Protein AF-A0A7S3NZE1-F1 (afdb_monomer_lite)

Radius of gyration: 18.78 Å; chains: 1; bounding box: 50×38×42 Å

Sequence (128 aa):
MTVLFSNPRLRFLPLIVYPYFGPFVSGLSITFARVLSGFFSTTPAEGHSSNFDTIGPWIYMIYVPLGATFSYYLVNEALKHYDTIYVVPLFKIGDLMHHLLSGAIFLQEFYDYTLKELLLFVLGVLIC

Organism: Euplotes crassus (NCBI:txid5936)

InterPro domains:
  IPR008521 Magnesium transporter NIPA [PTHR12570] (16-127)

Structure (mmCIF, N/CA/C/O backbone):
data_AF-A0A7S3NZE1-F1
#
_entry.id   AF-A0A7S3NZE1-F1
#
loop_
_atom_site.group_PDB
_atom_site.id
_atom_site.type_symbol
_atom_site.label_atom_id
_atom_site.label_alt_id
_atom_site.label_comp_id
_atom_site.label_asym_id
_atom_site.label_entity_id
_atom_site.label_seq_id
_atom_site.pdbx_PDB_ins_code
_atom_site.Cartn_x
_atom_site.Cartn_y
_atom_site.Cartn_z
_atom_site.occupancy
_atom_site.B_iso_or_equiv
_atom_site.auth_seq_id
_atom_site.auth_comp_id
_atom_site.auth_asym_id
_atom_site.auth_atom_id
_atom_site.pdbx_PDB_model_num
ATOM 1 N N . MET A 1 1 ? -13.013 18.080 15.285 1.00 46.31 1 MET A N 1
ATOM 2 C CA . MET A 1 1 ? -13.326 16.691 14.867 1.00 46.31 1 MET A CA 1
ATOM 3 C C . MET A 1 1 ? -14.445 16.040 15.683 1.00 46.31 1 MET A C 1
ATOM 5 O O . MET A 1 1 ? -15.139 15.188 15.152 1.00 46.31 1 MET A O 1
ATOM 9 N N . THR A 1 2 ? -14.713 16.488 16.912 1.00 48.16 2 THR A N 1
ATOM 10 C CA . THR A 1 2 ? -15.782 15.974 17.794 1.00 48.16 2 THR A CA 1
ATOM 11 C C . THR A 1 2 ? -17.211 16.165 17.255 1.00 48.16 2 THR A C 1
ATOM 13 O O . THR A 1 2 ? -18.114 15.426 17.626 1.00 48.16 2 THR A O 1
ATOM 16 N N . VAL A 1 3 ? -17.422 17.121 16.341 1.00 49.44 3 VAL A N 1
ATOM 17 C CA . VAL A 1 3 ? -18.751 17.475 15.801 1.00 49.44 3 VAL A CA 1
ATOM 18 C C . VAL A 1 3 ? -19.262 16.472 14.752 1.00 49.44 3 VAL A C 1
ATOM 20 O O . VAL A 1 3 ? -20.467 16.298 14.614 1.00 49.44 3 VAL A O 1
ATOM 23 N N . LEU A 1 4 ? -18.376 15.751 14.050 1.00 51.69 4 LEU A N 1
ATOM 24 C CA . LEU A 1 4 ? -18.785 14.742 13.054 1.00 51.69 4 LEU A CA 1
ATOM 25 C C . LEU A 1 4 ? -19.397 13.485 13.694 1.00 51.69 4 LEU A C 1
ATOM 27 O O . LEU A 1 4 ? -20.191 12.798 13.057 1.00 51.69 4 LEU A O 1
ATOM 31 N N . PHE A 1 5 ? -19.075 13.211 14.961 1.00 53.28 5 PHE A N 1
ATOM 32 C CA . PHE A 1 5 ? -19.534 12.022 15.681 1.00 53.28 5 PHE A CA 1
ATOM 33 C C . PHE A 1 5 ? -20.881 12.197 16.400 1.00 53.28 5 PHE A C 1
ATOM 35 O O . PHE A 1 5 ? -21.454 11.197 16.830 1.00 53.28 5 PHE A O 1
ATOM 42 N N . SER A 1 6 ? -21.412 13.422 16.528 1.00 56.28 6 SER A N 1
ATOM 43 C CA . SER A 1 6 ? -22.698 13.656 17.209 1.00 56.28 6 SER A CA 1
ATOM 44 C C . SER A 1 6 ? -23.916 13.367 16.328 1.00 56.28 6 SER A C 1
ATOM 46 O O . SER A 1 6 ? -25.023 13.204 16.837 1.00 56.28 6 SER A O 1
ATOM 48 N N . ASN A 1 7 ? -23.728 13.287 15.008 1.00 55.22 7 ASN A N 1
ATOM 49 C CA . ASN A 1 7 ? -24.818 13.160 14.051 1.00 55.22 7 ASN A CA 1
ATOM 50 C C . ASN A 1 7 ? -24.939 11.695 13.572 1.00 55.22 7 ASN A C 1
ATOM 52 O O . ASN A 1 7 ? -24.031 11.198 12.898 1.00 55.22 7 ASN A O 1
ATOM 56 N N . PRO A 1 8 ? -26.038 10.972 13.871 1.00 58.91 8 PRO A N 1
ATOM 57 C CA . PRO A 1 8 ? -26.142 9.525 13.637 1.00 58.91 8 PRO A CA 1
ATOM 58 C C . PRO A 1 8 ? -26.047 9.118 12.156 1.00 58.91 8 PRO A C 1
ATOM 60 O O . PRO A 1 8 ? -25.644 7.998 11.859 1.00 58.91 8 PRO A O 1
ATOM 63 N N . ARG A 1 9 ? -26.341 10.031 11.218 1.00 55.91 9 ARG A N 1
ATOM 64 C CA . ARG A 1 9 ? -26.167 9.811 9.767 1.00 55.91 9 ARG A CA 1
ATOM 65 C C . ARG A 1 9 ? -24.716 9.969 9.288 1.00 55.91 9 ARG A C 1
ATOM 67 O O . ARG A 1 9 ? -24.340 9.353 8.300 1.00 55.91 9 ARG A O 1
ATOM 74 N N . LEU A 1 10 ? -23.894 10.759 9.986 1.00 56.81 10 LEU A N 1
ATOM 75 C CA . LEU A 1 10 ? -22.487 11.013 9.636 1.00 56.81 10 LEU A CA 1
ATOM 76 C C . LEU A 1 10 ? -21.512 10.064 10.342 1.00 56.81 10 LEU A C 1
ATOM 78 O O . LEU A 1 10 ? -20.334 10.066 10.016 1.00 56.81 10 LEU A O 1
ATOM 82 N N . ARG A 1 11 ? -21.989 9.210 11.254 1.00 58.03 11 ARG A N 1
ATOM 83 C CA . ARG A 1 11 ? -21.160 8.241 11.992 1.00 58.03 11 ARG A CA 1
ATOM 84 C C . ARG A 1 11 ? -20.596 7.114 11.111 1.00 58.03 11 ARG A C 1
ATOM 86 O O . ARG A 1 11 ? -19.542 6.563 11.426 1.00 58.03 11 ARG A O 1
ATOM 93 N N . PHE A 1 12 ? -21.277 6.808 10.003 1.00 57.72 12 PHE A N 1
ATOM 94 C CA . PHE A 1 12 ? -20.891 5.770 9.036 1.00 57.72 12 PHE A CA 1
ATOM 95 C C . PHE A 1 12 ? -19.903 6.259 7.969 1.00 57.72 12 PH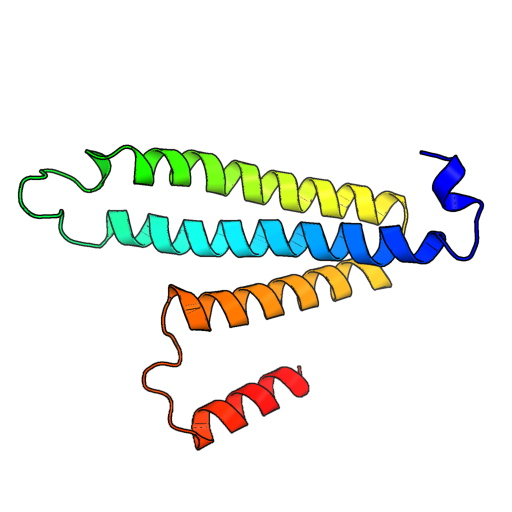E A C 1
ATOM 97 O O . PHE A 1 12 ? -19.145 5.462 7.428 1.00 57.72 12 PHE A O 1
ATOM 104 N N . LEU A 1 13 ? -19.870 7.562 7.676 1.00 56.97 13 LEU A N 1
ATOM 105 C CA . LEU A 1 13 ? -18.971 8.116 6.661 1.00 56.97 13 LEU A CA 1
ATOM 106 C C . LEU A 1 13 ? -17.480 7.933 7.029 1.00 56.97 13 LEU A C 1
ATOM 108 O O . LEU A 1 13 ? -16.735 7.418 6.200 1.00 56.97 13 LEU A O 1
ATOM 112 N N . PRO A 1 14 ? -17.027 8.243 8.263 1.00 59.97 14 PRO A N 1
ATOM 113 C CA . PRO A 1 14 ? -15.660 7.948 8.677 1.00 59.97 14 PRO A CA 1
ATOM 114 C C . PRO A 1 14 ? -15.393 6.442 8.836 1.00 59.97 14 PRO A C 1
ATOM 116 O O . PRO A 1 14 ? -14.255 6.023 8.650 1.00 59.97 14 PRO A O 1
ATOM 119 N N . LEU A 1 15 ? -16.422 5.621 9.090 1.00 58.69 15 LEU A N 1
ATOM 120 C CA . LEU A 1 15 ? -16.305 4.158 9.166 1.00 58.69 15 LEU A CA 1
ATOM 121 C C . LEU A 1 15 ? -16.018 3.533 7.796 1.00 58.69 15 LEU A C 1
ATOM 123 O O . LEU A 1 15 ? -15.453 2.455 7.738 1.00 58.69 15 LEU A O 1
ATOM 127 N N . ILE A 1 16 ? -16.401 4.178 6.694 1.00 62.81 16 ILE A N 1
ATOM 128 C CA . ILE A 1 16 ? -16.085 3.696 5.344 1.00 62.81 16 ILE A CA 1
ATOM 129 C C . ILE A 1 16 ? -14.815 4.380 4.839 1.00 62.81 16 ILE A C 1
ATOM 131 O O . ILE A 1 16 ? -13.914 3.723 4.341 1.00 62.81 16 ILE A O 1
ATOM 135 N N . VAL A 1 17 ? -14.688 5.695 5.013 1.00 63.56 17 VAL A N 1
ATOM 136 C CA . VAL A 1 17 ? -13.587 6.461 4.413 1.00 63.56 17 VAL A CA 1
ATOM 137 C C . VAL A 1 17 ? -12.227 6.109 5.027 1.00 63.56 17 VAL A C 1
ATOM 139 O O . VAL A 1 17 ? -11.278 5.886 4.282 1.00 63.56 17 VAL A O 1
ATOM 142 N N . TYR A 1 18 ? -12.103 5.999 6.354 1.00 62.69 18 TYR A N 1
ATOM 143 C CA . TYR A 1 18 ? -10.806 5.711 6.986 1.00 62.69 18 TYR A CA 1
ATOM 144 C C . TYR A 1 18 ? -10.289 4.286 6.726 1.00 62.69 18 TYR A C 1
ATOM 146 O O . TYR A 1 18 ? -9.151 4.146 6.268 1.00 62.69 18 TYR A O 1
ATOM 154 N N . PRO A 1 19 ? -11.082 3.222 6.958 1.00 61.62 19 PRO A N 1
ATOM 155 C CA . PRO A 1 19 ? -10.603 1.864 6.747 1.00 61.62 19 PRO A CA 1
ATOM 156 C C . PRO A 1 19 ? -10.625 1.425 5.285 1.00 61.62 19 PRO A C 1
ATOM 158 O O . PRO A 1 19 ? -10.114 0.350 5.028 1.00 61.62 19 PRO A O 1
ATOM 161 N N . TYR A 1 20 ? -11.152 2.209 4.335 1.00 67.31 20 TYR A N 1
ATOM 162 C CA . TYR A 1 20 ? -10.986 1.937 2.897 1.00 67.31 20 TYR A CA 1
ATOM 163 C C . TYR A 1 20 ? -9.814 2.718 2.285 1.00 67.31 20 TYR A C 1
ATOM 165 O O . TYR A 1 20 ? -9.116 2.210 1.409 1.00 67.31 20 TYR A O 1
ATOM 173 N N . PHE A 1 21 ? -9.525 3.922 2.790 1.00 74.12 21 PHE A N 1
ATOM 174 C CA . PHE A 1 21 ? -8.384 4.715 2.327 1.00 74.12 21 PHE A CA 1
ATOM 175 C C . PHE A 1 21 ? -7.036 4.161 2.823 1.00 74.12 21 PHE A C 1
ATOM 177 O O . PHE A 1 21 ? -6.060 4.159 2.077 1.00 74.12 21 PHE A O 1
ATOM 184 N N . GLY A 1 22 ? -6.980 3.622 4.047 1.00 76.19 22 GLY A N 1
ATOM 185 C CA . GLY A 1 22 ? -5.786 2.942 4.571 1.00 76.19 22 GLY A CA 1
ATOM 186 C C . GLY A 1 22 ? -5.304 1.766 3.699 1.00 76.19 22 GLY A C 1
ATOM 187 O O . GLY A 1 22 ? -4.136 1.760 3.303 1.00 76.19 22 GLY A O 1
ATOM 188 N N . PRO A 1 23 ? -6.172 0.795 3.358 1.00 75.06 23 PRO A N 1
ATOM 189 C CA . PRO A 1 23 ? -5.849 -0.296 2.437 1.00 75.06 23 PRO A CA 1
ATOM 190 C C . PRO A 1 23 ? -5.534 0.170 1.027 1.00 75.06 23 PRO A C 1
ATOM 192 O O . PRO A 1 23 ? -4.659 -0.397 0.391 1.00 75.06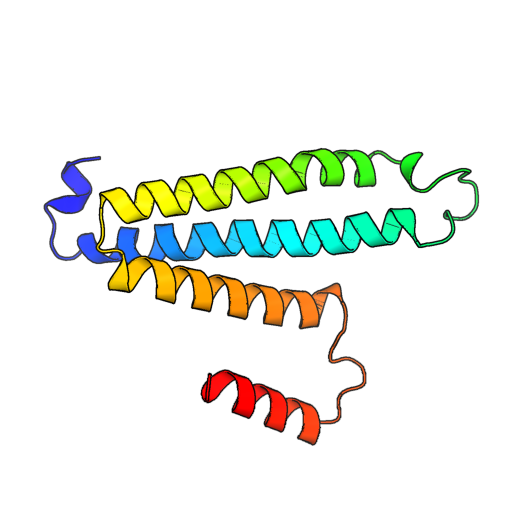 23 PRO A O 1
ATOM 195 N N . PHE A 1 24 ? -6.201 1.218 0.540 1.00 79.44 24 PHE A N 1
ATOM 196 C CA . PHE A 1 24 ? -5.899 1.789 -0.770 1.00 79.44 24 PHE A CA 1
ATOM 197 C C . PHE A 1 24 ? -4.439 2.261 -0.851 1.00 79.44 24 PHE A C 1
ATOM 199 O O . PHE A 1 24 ? -3.716 1.907 -1.780 1.00 79.44 24 PHE A O 1
ATOM 206 N N . VAL A 1 25 ? -3.963 3.000 0.158 1.00 82.31 25 VAL A N 1
ATOM 207 C CA . VAL A 1 25 ? -2.552 3.422 0.225 1.00 82.31 25 VAL A CA 1
ATOM 208 C C . VAL A 1 25 ? -1.611 2.222 0.406 1.00 82.31 25 VAL A C 1
ATOM 210 O O . VAL A 1 25 ? -0.525 2.196 -0.182 1.00 82.31 25 VAL A O 1
ATOM 213 N N . SER A 1 26 ? -2.019 1.218 1.189 1.00 81.44 26 SER A N 1
ATOM 214 C CA . SER A 1 26 ? -1.240 -0.012 1.398 1.00 81.44 26 SER A CA 1
ATOM 215 C C . SER A 1 26 ? -1.048 -0.794 0.094 1.00 81.44 26 SER A C 1
ATOM 217 O O . SER A 1 26 ? 0.085 -1.074 -0.302 1.00 81.44 26 SER A O 1
ATOM 219 N N . GLY A 1 27 ? -2.138 -1.042 -0.636 1.00 81.94 27 GLY A N 1
ATOM 220 C CA . GLY A 1 27 ? -2.130 -1.768 -1.901 1.00 81.94 27 GLY A CA 1
ATOM 221 C C . GLY A 1 27 ? -1.340 -1.050 -3.000 1.00 81.94 27 GLY A C 1
ATOM 222 O O . GLY A 1 27 ? -0.601 -1.693 -3.751 1.00 81.94 27 GLY A O 1
ATOM 223 N N . LEU A 1 28 ? -1.406 0.287 -3.065 1.00 82.25 28 LEU A N 1
ATOM 224 C CA . LEU A 1 28 ? -0.539 1.074 -3.954 1.00 82.25 28 LEU A CA 1
ATOM 225 C C . LEU A 1 28 ? 0.942 0.924 -3.587 1.00 82.25 28 LEU A C 1
ATOM 227 O O . LEU A 1 28 ? 1.779 0.735 -4.469 1.00 82.25 28 LEU A O 1
ATOM 231 N N . SER A 1 29 ? 1.270 0.950 -2.293 1.00 86.94 29 SER A N 1
ATOM 232 C CA . SER A 1 29 ? 2.649 0.784 -1.816 1.00 86.94 29 SER A CA 1
ATOM 233 C C . SER A 1 29 ? 3.216 -0.587 -2.185 1.00 86.94 29 SER A C 1
ATOM 235 O O . SER A 1 29 ? 4.358 -0.671 -2.628 1.00 86.94 29 SER A O 1
ATOM 237 N N . ILE A 1 30 ? 2.422 -1.656 -2.079 1.00 85.38 30 ILE A N 1
ATOM 238 C CA . ILE A 1 30 ? 2.840 -3.011 -2.469 1.00 85.38 30 ILE A CA 1
ATOM 239 C C . ILE A 1 30 ? 3.006 -3.123 -3.988 1.00 85.38 30 ILE A C 1
ATOM 241 O O . ILE A 1 30 ? 3.983 -3.702 -4.462 1.00 85.38 30 ILE A O 1
ATOM 245 N N . THR A 1 31 ? 2.105 -2.521 -4.764 1.00 85.44 31 THR A N 1
ATOM 246 C CA . THR A 1 31 ? 2.210 -2.492 -6.231 1.00 85.44 31 THR A CA 1
ATOM 247 C C . THR A 1 31 ? 3.486 -1.775 -6.671 1.00 85.44 31 THR A C 1
ATOM 249 O O . THR A 1 31 ? 4.254 -2.306 -7.472 1.00 85.44 31 THR A O 1
ATOM 252 N N . PHE A 1 32 ? 3.782 -0.611 -6.089 1.00 87.75 32 PHE A N 1
ATOM 253 C CA . PHE A 1 32 ? 5.029 0.098 -6.366 1.00 87.75 32 PHE A CA 1
ATOM 254 C C . PHE A 1 32 ? 6.263 -0.619 -5.827 1.00 87.75 32 PHE A C 1
ATOM 256 O O . PHE A 1 32 ? 7.308 -0.541 -6.461 1.00 87.75 32 PHE A O 1
ATOM 263 N N . ALA A 1 33 ? 6.164 -1.365 -4.724 1.00 88.75 33 ALA A N 1
ATOM 264 C CA . ALA A 1 33 ? 7.252 -2.223 -4.264 1.00 88.75 33 ALA A CA 1
ATOM 265 C C . ALA A 1 33 ? 7.569 -3.324 -5.288 1.00 88.75 33 ALA A C 1
ATOM 267 O O . ALA A 1 33 ? 8.738 -3.601 -5.553 1.00 88.75 33 ALA A O 1
ATOM 268 N N . ARG A 1 34 ? 6.543 -3.912 -5.919 1.00 85.75 34 ARG A N 1
ATOM 269 C CA . ARG A 1 34 ? 6.732 -4.884 -7.007 1.00 85.75 34 ARG A CA 1
ATOM 270 C C . ARG A 1 34 ? 7.374 -4.235 -8.232 1.00 85.75 34 ARG A C 1
ATOM 272 O O . ARG A 1 34 ? 8.374 -4.754 -8.720 1.00 85.75 34 ARG A O 1
ATOM 279 N N . VAL A 1 35 ? 6.885 -3.074 -8.674 1.00 85.88 35 VAL A N 1
ATOM 280 C CA . VAL A 1 35 ? 7.517 -2.311 -9.771 1.00 85.88 35 VAL A CA 1
ATOM 281 C C . VAL A 1 35 ? 8.975 -1.965 -9.438 1.00 85.88 35 VAL A C 1
ATOM 283 O O . VAL A 1 35 ? 9.859 -2.150 -10.272 1.00 85.88 35 VAL A O 1
ATOM 286 N N . LEU A 1 36 ? 9.250 -1.547 -8.198 1.00 89.56 36 LEU A N 1
ATOM 287 C CA . LEU A 1 36 ? 10.598 -1.265 -7.710 1.00 89.56 36 LEU A CA 1
ATOM 288 C C . LEU A 1 36 ? 11.504 -2.501 -7.778 1.00 89.56 36 LEU A C 1
ATOM 290 O O . LEU A 1 36 ? 12.638 -2.392 -8.233 1.00 89.56 36 LEU A O 1
ATOM 294 N N . SER A 1 37 ? 11.003 -3.680 -7.391 1.00 87.12 37 SER A N 1
ATOM 295 C CA . SER A 1 37 ? 11.741 -4.945 -7.529 1.00 87.12 37 SER A CA 1
ATOM 296 C C . SER A 1 37 ? 12.076 -5.285 -8.988 1.00 87.12 37 SER A C 1
ATOM 298 O O . SER A 1 37 ? 13.149 -5.827 -9.266 1.00 87.12 37 SER A O 1
ATOM 300 N N . GLY A 1 38 ? 11.207 -4.886 -9.924 1.00 86.06 38 GLY A N 1
ATOM 301 C CA . GLY A 1 38 ? 11.443 -4.977 -11.363 1.00 86.06 38 GLY A CA 1
ATOM 302 C C . GLY A 1 38 ? 12.708 -4.232 -11.784 1.00 86.06 38 GLY A C 1
ATOM 303 O O . GLY A 1 38 ? 13.564 -4.831 -12.422 1.00 86.06 38 GLY A O 1
ATOM 304 N N . PHE A 1 39 ? 12.911 -2.994 -11.322 1.00 87.19 39 PHE A N 1
ATOM 305 C CA . PHE A 1 39 ? 14.123 -2.218 -11.635 1.00 87.19 39 PHE A CA 1
ATOM 306 C C . PHE A 1 39 ? 15.432 -2.862 -11.148 1.00 87.19 39 PHE A C 1
ATOM 308 O O . PHE A 1 39 ? 16.491 -2.577 -11.706 1.00 87.19 39 PHE A O 1
ATOM 315 N N . PHE A 1 40 ? 15.393 -3.734 -10.137 1.00 86.25 40 PHE A N 1
ATOM 316 C CA . PHE A 1 40 ? 16.572 -4.503 -9.716 1.00 86.25 40 PHE A CA 1
ATOM 317 C C . PHE A 1 40 ? 16.826 -5.743 -10.580 1.00 86.25 40 PHE A C 1
ATOM 319 O O . PHE A 1 40 ? 17.948 -6.242 -10.609 1.00 86.25 40 PHE A O 1
ATOM 326 N N . SER A 1 41 ? 15.793 -6.250 -11.255 1.00 85.06 41 SER A N 1
ATOM 327 C CA . SER A 1 41 ? 15.813 -7.558 -11.918 1.00 85.06 41 SER A CA 1
ATOM 328 C C . SER A 1 41 ? 15.803 -7.466 -13.447 1.00 85.06 41 SER A C 1
ATOM 330 O O . SER A 1 41 ? 16.160 -8.432 -14.116 1.00 85.06 41 SER A O 1
ATOM 332 N N . THR A 1 42 ? 15.399 -6.328 -14.018 1.00 85.69 42 THR A N 1
ATOM 333 C CA . THR A 1 42 ? 15.340 -6.112 -15.469 1.00 85.69 42 THR A CA 1
ATOM 334 C C . THR A 1 42 ? 16.629 -5.509 -16.012 1.00 85.69 42 THR A C 1
ATOM 336 O O . THR A 1 42 ? 17.322 -4.753 -15.333 1.00 85.69 42 THR A O 1
ATOM 339 N N . THR A 1 43 ? 16.948 -5.794 -17.273 1.00 85.12 43 THR A N 1
ATOM 340 C CA . THR A 1 43 ? 18.075 -5.156 -17.963 1.00 85.12 43 THR A CA 1
ATOM 341 C C . THR A 1 43 ? 17.823 -3.648 -1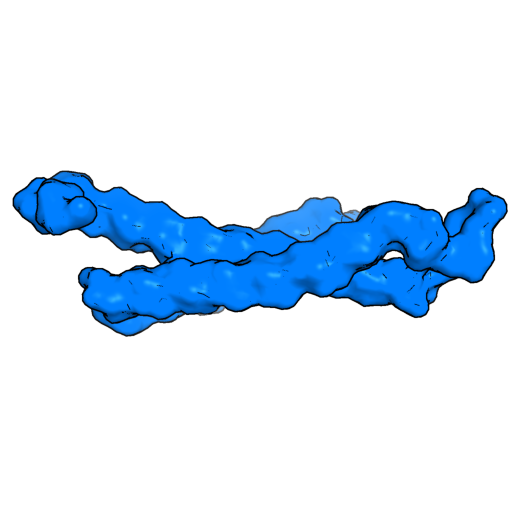8.124 1.00 85.12 43 THR A C 1
ATOM 343 O O . THR A 1 43 ? 16.682 -3.268 -18.402 1.00 85.12 43 THR A O 1
ATOM 346 N N . PRO A 1 44 ? 18.847 -2.788 -17.955 1.00 85.44 44 PRO A N 1
ATOM 347 C CA . PRO A 1 44 ? 18.732 -1.359 -18.228 1.00 85.44 44 PRO A CA 1
ATOM 348 C C . PRO A 1 44 ? 18.240 -1.057 -19.645 1.00 85.44 44 PRO A C 1
ATOM 350 O O . PRO A 1 44 ? 18.579 -1.767 -20.593 1.00 85.44 44 PRO A O 1
ATOM 353 N N . ALA A 1 45 ? 17.454 0.014 -19.783 1.00 81.31 45 ALA A N 1
ATOM 354 C CA . ALA A 1 45 ? 17.025 0.523 -21.082 1.00 81.31 45 ALA A CA 1
ATOM 355 C C . ALA A 1 45 ? 18.229 0.948 -21.944 1.00 81.31 45 ALA A C 1
ATOM 357 O O . ALA A 1 45 ? 19.271 1.348 -21.418 1.00 81.31 45 ALA A O 1
ATOM 358 N N . GLU A 1 46 ? 18.080 0.881 -23.270 1.00 80.06 46 GLU A N 1
ATOM 359 C CA . GLU A 1 46 ? 19.150 1.237 -24.207 1.00 80.06 46 GLU A CA 1
ATOM 360 C C . GLU A 1 46 ? 19.689 2.649 -23.929 1.00 80.06 46 GLU A C 1
ATOM 362 O O . GLU A 1 46 ? 18.938 3.622 -23.867 1.00 80.06 46 GLU A O 1
ATOM 367 N N . GLY A 1 47 ? 21.008 2.752 -23.741 1.00 81.56 47 GLY A N 1
ATOM 368 C CA . GLY A 1 47 ? 21.687 4.009 -23.412 1.00 81.56 47 GLY A CA 1
ATOM 369 C C . GLY A 1 47 ? 21.858 4.295 -21.915 1.00 81.56 47 GLY A C 1
ATOM 370 O O . GLY A 1 47 ? 22.529 5.269 -21.580 1.00 81.56 47 GLY A O 1
ATOM 371 N N . HIS A 1 48 ? 21.334 3.449 -21.022 1.00 80.88 48 HIS A N 1
ATOM 372 C CA . HIS A 1 48 ? 21.533 3.564 -19.575 1.00 80.88 48 HIS A CA 1
ATOM 373 C C . HIS A 1 48 ? 22.435 2.458 -19.024 1.00 80.88 48 HIS A C 1
ATOM 375 O O . HIS A 1 48 ? 22.382 1.307 -19.451 1.00 80.88 48 HIS A O 1
ATOM 381 N N . SER A 1 49 ? 23.270 2.816 -18.047 1.00 84.56 49 SER A N 1
ATOM 382 C CA . SER A 1 49 ? 24.170 1.878 -17.366 1.00 84.56 49 SER A CA 1
ATOM 383 C C . SER A 1 49 ? 23.463 1.122 -16.241 1.00 84.56 49 SER A C 1
ATOM 385 O O . SER A 1 49 ? 23.815 -0.012 -15.920 1.00 84.56 49 SER A O 1
ATOM 387 N N . SER A 1 50 ? 22.440 1.751 -15.662 1.00 86.25 50 SER A N 1
ATOM 388 C CA . SER A 1 50 ? 21.635 1.226 -14.572 1.00 86.25 50 SER A CA 1
ATOM 389 C C . SER A 1 50 ? 20.191 1.693 -14.712 1.00 86.25 50 SER A C 1
ATOM 391 O O . SER A 1 50 ? 19.917 2.810 -15.151 1.00 86.25 50 SER A O 1
ATOM 393 N N . ASN A 1 51 ? 19.245 0.878 -14.246 1.00 85.44 51 ASN A N 1
ATOM 394 C CA . ASN A 1 51 ? 17.850 1.303 -14.117 1.00 85.44 51 ASN A CA 1
ATOM 395 C C . ASN A 1 51 ? 17.688 2.510 -13.175 1.00 85.44 51 ASN A C 1
ATOM 397 O O . ASN A 1 51 ? 16.726 3.262 -13.307 1.00 85.44 51 ASN A O 1
ATOM 401 N N . PHE A 1 52 ? 18.648 2.727 -12.270 1.00 88.25 52 PHE A N 1
ATOM 402 C CA . PHE A 1 52 ? 18.668 3.813 -11.284 1.00 88.25 52 PHE A CA 1
ATOM 403 C C . PHE A 1 52 ? 19.254 5.132 -11.810 1.00 88.25 52 PHE A C 1
ATOM 405 O O . PHE A 1 52 ? 19.341 6.097 -11.050 1.00 88.25 52 PHE A O 1
ATOM 412 N N . ASP A 1 53 ? 19.616 5.200 -13.095 1.00 87.81 53 ASP A N 1
ATOM 413 C CA . ASP A 1 53 ? 20.080 6.441 -13.733 1.00 87.81 53 ASP A CA 1
ATOM 414 C C . ASP A 1 53 ? 18.932 7.460 -13.900 1.00 87.81 53 ASP A C 1
ATOM 416 O O . ASP A 1 53 ? 19.159 8.654 -14.094 1.00 87.81 53 ASP A O 1
ATOM 420 N N . THR A 1 54 ? 17.681 7.001 -13.794 1.00 85.88 54 THR A N 1
ATOM 421 C CA . THR A 1 54 ? 16.478 7.840 -13.856 1.00 85.88 54 THR A CA 1
ATOM 422 C C . THR A 1 54 ? 15.915 8.128 -12.463 1.00 85.88 54 THR A C 1
ATOM 424 O O . THR A 1 54 ? 16.133 7.382 -11.511 1.00 85.88 54 THR A O 1
ATOM 427 N N . ILE A 1 55 ? 15.148 9.214 -12.321 1.00 88.50 55 ILE A N 1
ATOM 428 C CA . ILE A 1 55 ? 14.580 9.627 -11.024 1.00 88.50 55 ILE A CA 1
ATOM 429 C C . ILE A 1 55 ? 13.464 8.695 -10.513 1.00 88.50 55 ILE A C 1
ATOM 431 O O . ILE A 1 55 ? 13.197 8.648 -9.314 1.00 88.50 55 ILE A O 1
ATOM 435 N N . GLY A 1 56 ? 12.817 7.936 -11.404 1.00 87.44 56 GLY A N 1
ATOM 436 C CA . GLY A 1 56 ? 11.654 7.099 -11.087 1.00 87.44 56 GLY A CA 1
ATOM 437 C C . GLY A 1 56 ? 11.897 6.089 -9.955 1.00 87.44 56 GLY A C 1
ATOM 438 O O . GLY A 1 56 ? 11.191 6.147 -8.946 1.00 87.44 56 GLY A O 1
ATOM 439 N N . PRO A 1 57 ? 12.904 5.201 -10.056 1.00 90.31 57 PRO A N 1
ATOM 440 C CA . PRO A 1 57 ? 13.211 4.223 -9.009 1.00 90.31 57 PRO A CA 1
ATOM 441 C C . PRO A 1 57 ? 13.478 4.850 -7.639 1.00 90.31 57 PRO A C 1
ATOM 443 O O . PRO A 1 57 ? 13.043 4.309 -6.623 1.00 90.31 57 PRO A O 1
ATOM 446 N N . TRP A 1 58 ? 14.132 6.015 -7.596 1.00 90.19 58 TRP A N 1
ATOM 447 C CA . TRP A 1 58 ? 14.392 6.744 -6.352 1.00 90.19 58 TRP A CA 1
ATOM 448 C C . TRP A 1 58 ? 13.105 7.258 -5.702 1.00 90.19 58 TRP A C 1
ATOM 450 O O . TRP A 1 58 ? 12.942 7.143 -4.486 1.00 90.19 58 TRP A O 1
ATOM 460 N N . ILE A 1 59 ? 12.159 7.760 -6.505 1.00 90.75 59 ILE A N 1
ATOM 461 C CA . ILE A 1 59 ? 10.834 8.168 -6.019 1.00 90.75 59 ILE A CA 1
ATOM 462 C C . ILE A 1 59 ? 10.111 6.970 -5.400 1.00 90.75 59 ILE A C 1
ATOM 464 O O . ILE A 1 59 ? 9.597 7.081 -4.287 1.00 90.75 59 ILE A O 1
ATOM 468 N N . TYR A 1 60 ? 10.106 5.814 -6.071 1.00 89.75 60 TYR A N 1
ATOM 469 C CA . TYR A 1 60 ? 9.468 4.608 -5.536 1.00 89.75 60 TYR A CA 1
ATOM 470 C C . TYR A 1 60 ? 10.143 4.109 -4.253 1.00 89.75 60 TYR A C 1
ATOM 472 O O . TYR A 1 60 ? 9.449 3.727 -3.313 1.00 89.75 60 TYR A O 1
ATOM 480 N N . MET A 1 61 ? 11.474 4.178 -4.166 1.00 90.62 61 MET A N 1
ATOM 481 C CA . MET A 1 61 ? 12.235 3.760 -2.983 1.00 90.62 61 MET A CA 1
ATOM 482 C C . MET A 1 61 ? 11.878 4.568 -1.728 1.00 90.62 61 MET A C 1
ATOM 484 O O . MET A 1 61 ? 11.848 4.015 -0.632 1.00 90.62 61 MET A O 1
ATOM 488 N N . ILE A 1 62 ? 11.566 5.857 -1.886 1.00 92.19 62 ILE A N 1
ATOM 489 C CA . ILE A 1 62 ? 11.105 6.723 -0.792 1.00 92.19 62 ILE A CA 1
ATOM 490 C C . ILE A 1 62 ? 9.604 6.538 -0.543 1.00 92.19 62 ILE A C 1
ATOM 492 O O . ILE A 1 62 ? 9.164 6.467 0.604 1.00 92.19 62 ILE A O 1
ATOM 496 N N . TYR A 1 63 ? 8.804 6.452 -1.608 1.00 89.94 63 TYR A N 1
ATOM 497 C CA . TYR A 1 63 ? 7.352 6.357 -1.503 1.00 89.94 63 TYR A CA 1
ATOM 498 C C . TYR A 1 63 ? 6.902 5.078 -0.796 1.00 89.94 63 TYR A C 1
ATOM 500 O O . TYR A 1 63 ? 6.059 5.155 0.089 1.00 89.94 63 TYR A O 1
ATOM 508 N N . VAL A 1 64 ? 7.451 3.913 -1.156 1.00 90.88 64 VAL A N 1
ATOM 509 C CA . VAL A 1 64 ? 7.017 2.609 -0.622 1.00 90.88 64 VAL A CA 1
ATOM 510 C C . VAL A 1 64 ? 7.027 2.560 0.918 1.00 90.88 64 VAL A C 1
ATOM 512 O O . VAL A 1 64 ? 5.981 2.250 1.495 1.00 90.88 64 VAL A O 1
ATOM 515 N N . PRO A 1 65 ? 8.131 2.888 1.624 1.00 91.25 65 PRO A N 1
ATOM 516 C CA . PRO A 1 65 ? 8.144 2.858 3.087 1.00 91.25 65 PRO A CA 1
ATOM 517 C C . PRO A 1 65 ? 7.258 3.942 3.717 1.00 91.25 65 PRO A C 1
ATOM 519 O O . PRO A 1 65 ? 6.625 3.688 4.747 1.00 91.25 65 PRO A O 1
ATOM 522 N N . LEU A 1 66 ? 7.164 5.133 3.111 1.00 91.81 66 LEU A N 1
ATOM 523 C CA . LEU A 1 66 ? 6.295 6.206 3.609 1.00 91.81 66 LEU A CA 1
ATOM 524 C C . LEU A 1 66 ? 4.812 5.852 3.462 1.00 91.81 66 LEU A C 1
ATOM 526 O O . LEU A 1 66 ? 4.050 6.008 4.414 1.00 91.81 66 LEU A O 1
ATOM 530 N N . GLY A 1 67 ? 4.416 5.339 2.299 1.00 88.75 67 GLY A N 1
ATOM 531 C CA . GLY A 1 67 ? 3.059 4.894 2.006 1.00 88.75 67 GLY A CA 1
ATOM 532 C C . GLY A 1 67 ? 2.636 3.747 2.917 1.00 88.75 67 GLY A C 1
ATOM 533 O O . GLY A 1 67 ? 1.577 3.826 3.538 1.00 88.75 67 GLY A O 1
ATOM 534 N N . ALA A 1 68 ? 3.500 2.744 3.105 1.00 87.19 68 ALA A N 1
ATOM 535 C CA . ALA A 1 68 ? 3.242 1.646 4.035 1.00 87.19 68 ALA A CA 1
ATOM 536 C C . ALA A 1 68 ? 3.051 2.154 5.475 1.00 87.19 68 ALA A C 1
ATOM 538 O O . ALA A 1 68 ? 2.059 1.827 6.125 1.00 87.19 68 ALA A O 1
ATOM 539 N N . THR A 1 69 ? 3.950 3.015 5.962 1.00 89.56 69 THR A N 1
ATOM 540 C CA . THR A 1 69 ? 3.861 3.586 7.318 1.00 89.56 69 THR A CA 1
ATOM 541 C C . THR A 1 69 ? 2.594 4.427 7.494 1.00 89.56 69 THR A C 1
ATOM 543 O O . THR A 1 69 ? 1.902 4.310 8.506 1.00 89.56 69 THR A O 1
ATOM 546 N N . PHE A 1 70 ? 2.249 5.243 6.496 1.00 87.75 70 PHE A N 1
ATOM 547 C CA . PHE A 1 70 ? 1.040 6.064 6.511 1.00 87.75 70 PHE A CA 1
ATOM 548 C C . PHE A 1 70 ? -0.239 5.215 6.491 1.00 87.75 70 PHE A C 1
ATOM 550 O O . PHE A 1 70 ? -1.190 5.517 7.209 1.00 87.75 70 PHE A O 1
ATOM 557 N N . SER A 1 71 ? -0.244 4.108 5.744 1.00 86.44 71 SER A N 1
ATOM 558 C CA . SER A 1 71 ? -1.326 3.118 5.756 1.00 86.44 71 SER A CA 1
ATOM 559 C C . SER A 1 71 ? -1.569 2.574 7.171 1.00 86.44 71 SER A C 1
ATOM 561 O O . SER A 1 71 ? -2.708 2.602 7.642 1.00 86.44 71 SER A O 1
ATOM 563 N N . TYR A 1 72 ? -0.519 2.150 7.883 1.00 85.88 72 TYR A N 1
ATOM 564 C CA . TYR A 1 72 ? -0.649 1.666 9.263 1.00 85.88 72 TYR A CA 1
ATOM 565 C C . TYR A 1 72 ? -1.058 2.767 10.243 1.00 85.88 72 TYR A C 1
ATOM 567 O O . TYR A 1 72 ? -1.837 2.514 11.161 1.00 85.88 72 TYR A O 1
ATOM 575 N N . TYR A 1 73 ? -0.586 3.999 10.039 1.00 87.19 73 TYR A N 1
ATOM 576 C CA . TYR A 1 73 ? -1.034 5.148 10.822 1.00 87.19 73 TYR A CA 1
ATOM 577 C C . TYR A 1 73 ? -2.552 5.358 10.700 1.00 87.19 73 TYR A C 1
ATOM 579 O O . TYR A 1 73 ? -3.233 5.486 11.716 1.00 87.19 73 TYR A O 1
ATOM 587 N N . LEU A 1 74 ? -3.103 5.309 9.482 1.00 83.38 74 LEU A N 1
ATOM 588 C CA . LEU A 1 74 ? -4.545 5.448 9.251 1.00 83.38 74 LEU A CA 1
ATOM 589 C C . LEU A 1 74 ? -5.360 4.329 9.909 1.00 83.38 74 LEU A C 1
ATOM 591 O O . LEU A 1 74 ? -6.420 4.598 10.473 1.00 83.38 74 LEU A O 1
ATOM 595 N N . VAL A 1 75 ? -4.863 3.089 9.877 1.00 83.44 75 VAL A N 1
ATOM 596 C CA . VAL A 1 75 ? -5.501 1.962 10.577 1.00 83.44 75 VAL A CA 1
ATOM 597 C C . VAL A 1 75 ? -5.485 2.180 12.085 1.00 83.44 75 VAL A C 1
ATOM 599 O O . VAL A 1 75 ? -6.508 1.998 12.739 1.00 83.44 75 VAL A O 1
ATOM 602 N N . ASN A 1 76 ? -4.354 2.617 12.638 1.00 85.81 76 ASN A N 1
ATOM 603 C CA . ASN A 1 76 ? -4.238 2.900 14.064 1.00 85.81 76 ASN A CA 1
ATOM 604 C C . ASN A 1 76 ? -5.176 4.030 14.503 1.00 85.81 76 ASN A C 1
ATOM 606 O O . ASN A 1 76 ? -5.793 3.925 15.558 1.00 85.81 76 ASN A O 1
ATOM 610 N N . GLU A 1 77 ? -5.330 5.086 13.701 1.00 83.94 77 GLU A N 1
ATOM 611 C CA . GLU A 1 77 ? -6.334 6.123 13.964 1.00 83.94 77 GLU A CA 1
ATOM 612 C C . GLU A 1 77 ? -7.764 5.568 13.877 1.00 83.94 77 GLU A C 1
ATOM 614 O O . GLU A 1 77 ? -8.588 5.870 14.738 1.00 83.94 77 GLU A O 1
ATOM 619 N N . ALA A 1 78 ? -8.069 4.698 12.907 1.00 80.56 78 ALA A N 1
ATOM 620 C CA . ALA A 1 78 ? -9.385 4.063 12.811 1.00 80.56 78 ALA A CA 1
ATOM 621 C C . ALA A 1 78 ? -9.712 3.207 14.050 1.00 80.56 78 ALA A C 1
ATOM 623 O O . ALA A 1 78 ? -10.828 3.278 14.569 1.00 80.56 78 ALA A O 1
ATOM 624 N N . LEU A 1 79 ? -8.732 2.465 14.574 1.00 83.06 79 LEU A N 1
ATOM 625 C CA . LEU A 1 79 ? -8.871 1.641 15.782 1.00 83.06 79 LEU A CA 1
ATOM 626 C C . LEU A 1 79 ? -9.105 2.457 17.065 1.00 83.06 79 LEU A C 1
ATOM 628 O O . LEU A 1 79 ? -9.627 1.921 18.037 1.00 83.06 79 LEU A O 1
ATOM 632 N N . LYS A 1 80 ? -8.774 3.756 17.090 1.00 85.12 80 LYS A N 1
ATOM 633 C CA . LYS A 1 80 ? -9.123 4.636 18.224 1.00 85.12 80 LYS A CA 1
ATOM 634 C C . LYS A 1 80 ? -10.610 4.987 18.268 1.00 85.12 80 LYS A C 1
ATOM 636 O O . LYS A 1 80 ? -11.107 5.412 19.309 1.00 85.12 80 LYS A O 1
ATOM 641 N N . HIS A 1 81 ? -11.304 4.870 17.139 1.00 81.06 81 HIS A N 1
ATOM 642 C CA . HIS A 1 81 ? -12.688 5.319 16.984 1.00 81.06 81 HIS A CA 1
ATOM 643 C C . HIS A 1 81 ? -13.689 4.173 16.820 1.00 81.06 81 HIS A C 1
ATOM 645 O O . HIS A 1 81 ? -14.880 4.374 17.069 1.00 81.06 81 HIS A O 1
ATOM 651 N N . TYR A 1 82 ? -13.223 2.994 16.410 1.00 80.88 82 TYR A N 1
ATOM 652 C CA . TYR A 1 82 ? -14.057 1.851 16.058 1.00 80.88 82 TYR A CA 1
ATOM 653 C C . TYR A 1 82 ? -13.467 0.549 16.598 1.00 80.88 82 TYR A C 1
ATOM 655 O O . TYR A 1 82 ? -12.249 0.397 16.667 1.00 80.88 82 TYR A O 1
ATOM 663 N N . ASP A 1 83 ? -14.335 -0.409 16.930 1.00 82.38 83 ASP A N 1
ATOM 664 C CA . ASP A 1 83 ? -13.893 -1.712 17.417 1.00 82.38 83 ASP A CA 1
ATOM 665 C C . ASP A 1 83 ? -13.076 -2.466 16.364 1.00 82.38 83 ASP A C 1
ATOM 667 O O . ASP A 1 83 ? -13.438 -2.562 15.184 1.00 82.38 83 ASP A O 1
ATOM 671 N N . THR A 1 84 ? -12.007 -3.100 16.838 1.00 84.62 84 THR A N 1
ATOM 672 C CA . THR A 1 84 ? -11.083 -3.912 16.040 1.00 84.62 84 THR A CA 1
ATOM 673 C C . THR A 1 84 ? -11.793 -4.988 15.219 1.00 84.62 84 THR A C 1
ATOM 675 O O . THR A 1 84 ? -11.371 -5.275 14.098 1.00 84.62 84 THR A O 1
ATOM 678 N N . ILE A 1 85 ? -12.896 -5.542 15.741 1.00 86.06 85 ILE A N 1
ATOM 679 C CA . ILE A 1 85 ? -13.688 -6.591 15.082 1.00 86.06 85 ILE A CA 1
ATOM 680 C C . ILE A 1 85 ? -14.263 -6.153 13.728 1.00 86.06 85 ILE A C 1
ATOM 682 O O . ILE A 1 85 ? -14.493 -6.998 12.873 1.00 86.06 85 ILE A O 1
ATOM 686 N N . TYR A 1 86 ? -14.451 -4.849 13.504 1.00 81.25 86 TYR A N 1
ATOM 687 C CA . TYR A 1 86 ? -14.932 -4.318 12.227 1.00 81.25 86 TYR A CA 1
ATOM 688 C C . TYR A 1 86 ? -13.794 -3.757 11.371 1.00 81.25 86 TYR A C 1
ATOM 690 O O . TYR A 1 86 ? -13.752 -3.993 10.165 1.00 81.25 86 TYR A O 1
ATOM 698 N N . VAL A 1 87 ? -12.851 -3.038 11.988 1.00 81.12 87 VAL A N 1
ATOM 699 C CA . VAL A 1 87 ? -11.778 -2.331 11.269 1.00 81.12 87 VAL A CA 1
ATOM 700 C C . VAL A 1 87 ? -10.819 -3.299 10.578 1.00 81.12 87 VAL A C 1
ATOM 702 O O . VAL A 1 87 ? -10.462 -3.078 9.424 1.00 81.12 87 VAL A O 1
ATOM 705 N N . VAL A 1 88 ? -10.411 -4.377 11.255 1.00 83.56 88 VAL A N 1
ATOM 706 C CA . VAL A 1 88 ? -9.417 -5.314 10.708 1.00 83.56 88 VAL A CA 1
ATOM 707 C C . VAL A 1 88 ? -9.957 -6.082 9.493 1.00 83.56 88 VAL A C 1
ATOM 709 O O . VAL A 1 88 ? -9.266 -6.093 8.471 1.00 83.56 88 VAL A O 1
ATOM 712 N N . PRO A 1 89 ? -11.170 -6.673 9.526 1.00 84.31 89 PRO A N 1
ATOM 713 C CA . PRO A 1 89 ? -11.736 -7.320 8.344 1.00 84.31 89 PRO A CA 1
ATOM 714 C C . PRO A 1 89 ? -11.949 -6.353 7.178 1.00 84.31 89 PRO A C 1
ATOM 716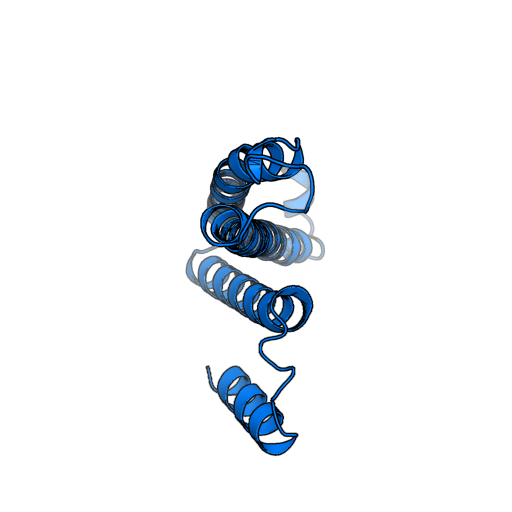 O O . PRO A 1 89 ? -11.575 -6.676 6.055 1.00 84.31 89 PRO A O 1
ATOM 719 N N . LEU A 1 90 ? -12.472 -5.146 7.433 1.00 82.31 90 LEU A N 1
ATOM 720 C CA . LEU A 1 90 ? -12.642 -4.124 6.392 1.00 82.31 90 LEU A CA 1
ATOM 721 C C . LEU A 1 90 ? -11.308 -3.740 5.752 1.00 82.31 90 LEU A C 1
ATOM 723 O O . LEU A 1 90 ? -11.221 -3.656 4.527 1.00 82.31 90 LEU A O 1
ATOM 727 N N . PHE A 1 91 ? -10.265 -3.571 6.569 1.00 82.81 91 PHE A N 1
ATOM 728 C CA . PHE A 1 91 ? -8.927 -3.294 6.068 1.00 82.81 91 PHE A CA 1
ATOM 729 C C . PHE A 1 91 ? -8.436 -4.423 5.156 1.00 82.81 91 PHE A C 1
ATOM 731 O O . PHE A 1 91 ? -7.960 -4.168 4.054 1.00 82.81 91 PHE A O 1
ATOM 738 N N . LYS A 1 92 ? -8.592 -5.680 5.588 1.00 83.56 92 LYS A N 1
ATOM 739 C CA . LYS A 1 92 ? -8.149 -6.849 4.821 1.00 83.56 92 LYS A CA 1
ATOM 740 C C . LYS A 1 92 ? -8.924 -7.056 3.527 1.00 83.56 92 LYS A C 1
ATOM 742 O O . LYS A 1 92 ? -8.300 -7.364 2.520 1.00 83.56 92 LYS A O 1
ATOM 747 N N . ILE A 1 93 ? -10.236 -6.837 3.526 1.00 83.31 93 ILE A N 1
ATOM 748 C CA . ILE A 1 93 ? -11.050 -6.907 2.306 1.00 83.31 93 ILE A CA 1
ATOM 749 C C . ILE A 1 93 ? -10.615 -5.814 1.324 1.00 83.31 93 ILE A C 1
ATOM 751 O O . ILE A 1 93 ? -10.410 -6.099 0.147 1.00 83.31 93 ILE A O 1
ATOM 755 N N . GLY A 1 94 ? -10.428 -4.578 1.799 1.00 80.44 94 GLY A N 1
ATOM 756 C CA . GLY A 1 94 ? -9.948 -3.478 0.960 1.00 80.44 94 GLY A CA 1
ATOM 757 C C . GLY A 1 94 ? -8.568 -3.758 0.357 1.00 80.44 94 GLY A C 1
ATOM 758 O O . GLY A 1 94 ? -8.364 -3.535 -0.833 1.00 80.44 94 GLY A O 1
ATOM 759 N N . ASP A 1 95 ? -7.650 -4.297 1.159 1.00 82.00 95 ASP A N 1
ATOM 760 C CA . ASP A 1 95 ? -6.282 -4.634 0.747 1.00 82.00 95 ASP A CA 1
ATOM 761 C C . ASP A 1 95 ? -6.278 -5.768 -0.291 1.00 82.00 95 ASP A C 1
ATOM 763 O O . ASP A 1 95 ? -5.637 -5.668 -1.337 1.00 82.00 95 ASP A O 1
ATOM 767 N N . LEU A 1 96 ? -7.084 -6.810 -0.056 1.00 82.94 96 LEU A N 1
ATOM 768 C CA . LEU A 1 96 ? -7.269 -7.930 -0.979 1.00 82.94 96 LEU A CA 1
ATOM 769 C C . LEU A 1 96 ? -7.822 -7.462 -2.330 1.00 82.94 96 LEU A C 1
ATOM 771 O O . LEU A 1 96 ? -7.272 -7.810 -3.372 1.00 82.94 96 LEU A O 1
ATOM 775 N N . MET A 1 97 ? -8.880 -6.645 -2.321 1.00 81.81 97 MET A N 1
ATOM 776 C CA . MET A 1 97 ? -9.465 -6.082 -3.542 1.00 81.81 9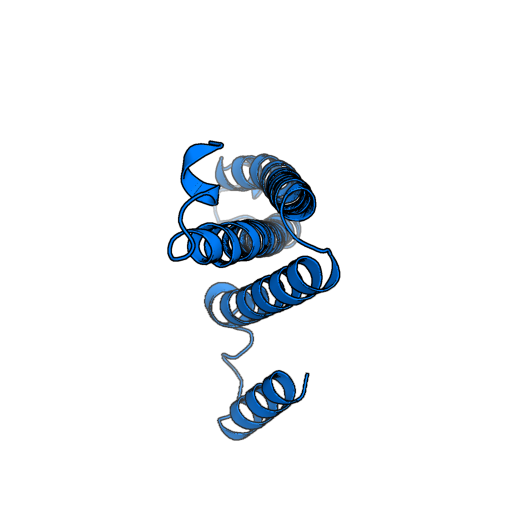7 MET A CA 1
ATOM 777 C C . MET A 1 97 ? -8.453 -5.236 -4.311 1.00 81.81 97 MET A C 1
ATOM 779 O O . MET A 1 97 ? -8.403 -5.291 -5.540 1.00 81.81 97 MET A O 1
ATOM 783 N N . HIS A 1 98 ? -7.626 -4.470 -3.599 1.00 81.75 98 HIS A N 1
ATOM 784 C CA . HIS A 1 98 ? -6.616 -3.639 -4.231 1.00 81.75 98 HIS A CA 1
ATOM 785 C C . HIS A 1 98 ? -5.508 -4.472 -4.877 1.00 81.75 98 HIS A C 1
ATOM 787 O O . HIS A 1 98 ? -5.135 -4.187 -6.010 1.00 81.75 98 HIS A O 1
ATOM 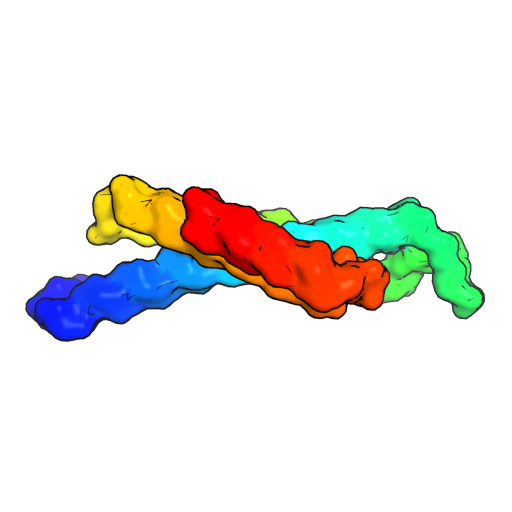793 N N . HIS A 1 99 ? -5.028 -5.525 -4.211 1.00 79.31 99 HIS A N 1
ATOM 794 C CA . HIS A 1 99 ? -4.069 -6.461 -4.802 1.00 79.31 99 HIS A CA 1
ATOM 795 C C . HIS A 1 99 ? -4.631 -7.206 -6.006 1.00 79.31 99 HIS A C 1
ATOM 797 O O . HIS A 1 99 ? -3.918 -7.402 -6.984 1.00 79.31 99 HIS A O 1
ATOM 803 N N . LEU A 1 100 ? -5.905 -7.587 -5.956 1.00 80.50 100 LEU A N 1
ATOM 804 C CA . LEU A 1 100 ? -6.591 -8.224 -7.074 1.00 80.50 100 LEU A CA 1
ATOM 805 C C . LEU A 1 100 ? -6.616 -7.305 -8.300 1.00 80.50 100 LEU A C 1
ATOM 807 O O . LEU A 1 100 ? -6.259 -7.705 -9.405 1.00 80.50 100 LEU A O 1
ATOM 811 N N . LEU A 1 101 ? -7.010 -6.046 -8.086 1.00 79.56 101 LEU A N 1
ATOM 812 C CA . LEU A 1 101 ? -7.103 -5.044 -9.139 1.00 79.56 101 LEU A CA 1
ATOM 813 C C . LEU A 1 101 ? -5.720 -4.648 -9.663 1.00 79.56 101 LEU A C 1
ATOM 815 O O . LEU A 1 101 ? -5.539 -4.487 -10.868 1.00 79.56 101 LEU A O 1
ATOM 819 N N . SER A 1 102 ? -4.734 -4.496 -8.778 1.00 77.25 102 SER A N 1
ATOM 820 C CA . SER A 1 102 ? -3.390 -4.105 -9.186 1.00 77.25 102 SER A CA 1
ATOM 821 C C . SER A 1 102 ? -2.639 -5.241 -9.877 1.00 77.25 102 SER A C 1
ATOM 823 O O . SER A 1 102 ? -1.977 -4.992 -10.883 1.00 77.25 102 SER A O 1
ATOM 825 N N . GLY A 1 103 ? -2.812 -6.485 -9.423 1.00 75.31 103 GLY A N 1
ATOM 826 C CA . GLY A 1 103 ? -2.348 -7.683 -10.123 1.00 75.31 103 GLY A CA 1
ATOM 827 C C . GLY A 1 103 ? -2.963 -7.800 -11.517 1.00 75.31 103 GLY A C 1
ATOM 828 O O . GLY A 1 103 ? -2.248 -8.009 -12.497 1.00 75.31 103 GLY A O 1
ATOM 829 N N . ALA A 1 104 ? -4.269 -7.533 -11.633 1.00 75.88 104 ALA A N 1
ATOM 830 C CA . ALA A 1 104 ? -4.957 -7.532 -12.920 1.00 75.88 104 ALA A CA 1
ATOM 831 C C . ALA A 1 104 ? -4.417 -6.480 -13.893 1.00 75.88 104 ALA A C 1
ATOM 833 O O . ALA A 1 104 ? -4.113 -6.793 -15.041 1.00 75.88 104 ALA A O 1
ATOM 834 N N . ILE A 1 105 ? -4.341 -5.224 -13.446 1.00 74.25 105 ILE A N 1
ATOM 835 C CA . ILE A 1 105 ? -4.082 -4.081 -14.326 1.00 74.25 105 ILE A CA 1
ATOM 836 C C . ILE A 1 105 ? -2.585 -3.896 -14.573 1.00 74.25 105 ILE A C 1
ATOM 838 O O . ILE A 1 105 ? -2.169 -3.732 -15.717 1.00 74.25 105 ILE A O 1
ATOM 842 N N . PHE A 1 106 ? -1.773 -3.888 -13.513 1.00 70.19 106 PHE A N 1
ATOM 843 C CA . PHE A 1 106 ? -0.358 -3.518 -13.612 1.00 70.19 106 PHE A CA 1
ATOM 844 C C . PHE A 1 106 ? 0.546 -4.702 -13.922 1.00 70.19 106 PHE A C 1
ATOM 846 O O . PHE A 1 106 ? 1.534 -4.535 -14.629 1.00 70.19 106 PHE A O 1
ATOM 853 N N . LEU A 1 107 ? 0.227 -5.878 -13.384 1.00 68.50 107 LEU A N 1
ATOM 854 C CA . LEU A 1 107 ? 1.051 -7.075 -13.562 1.00 68.50 107 LEU A CA 1
ATOM 855 C C . LEU A 1 107 ? 0.535 -7.981 -14.672 1.00 68.50 107 LEU A C 1
ATOM 857 O O . LEU A 1 107 ? 1.199 -8.958 -15.002 1.00 68.50 107 LEU A O 1
ATOM 861 N N . GLN A 1 108 ? -0.626 -7.646 -15.246 1.00 74.50 108 GLN A N 1
ATOM 862 C CA . GLN A 1 108 ? -1.260 -8.424 -16.303 1.00 74.50 108 GLN A CA 1
ATOM 863 C C . GLN A 1 108 ? -1.410 -9.907 -15.919 1.00 74.50 108 GLN A C 1
ATOM 865 O O . GLN A 1 108 ? -1.376 -10.777 -16.783 1.00 74.50 108 GLN A O 1
ATOM 870 N N . GLU A 1 109 ? -1.619 -10.203 -14.627 1.00 72.50 109 GLU A N 1
ATOM 871 C CA . GLU A 1 109 ? -1.681 -11.582 -14.108 1.00 72.50 109 GLU A CA 1
ATOM 872 C C . GLU A 1 109 ? -2.792 -12.415 -14.777 1.00 72.50 109 GLU A C 1
ATOM 874 O O . GLU A 1 109 ? -2.698 -13.639 -14.826 1.00 72.50 109 GLU A O 1
ATOM 879 N N . PHE A 1 110 ? -3.814 -11.759 -15.339 1.00 77.62 110 PHE A N 1
ATOM 880 C CA . PHE A 1 110 ? -4.930 -12.398 -16.047 1.00 77.62 110 PHE A CA 1
ATOM 881 C C . PHE A 1 110 ? -4.821 -12.347 -17.577 1.00 77.62 110 PHE A C 1
ATOM 883 O O . PHE A 1 110 ? -5.790 -12.688 -18.250 1.00 77.62 110 PHE A O 1
ATOM 890 N N . TYR A 1 111 ? -3.695 -11.908 -18.150 1.00 78.44 111 TYR A N 1
ATOM 891 C CA . TYR A 1 111 ? -3.567 -11.785 -19.609 1.00 78.44 111 TYR A CA 1
ATOM 892 C C . TYR A 1 111 ? -3.718 -13.133 -20.322 1.00 78.44 111 TYR A C 1
ATOM 894 O O . TYR A 1 111 ? -4.421 -13.224 -21.326 1.00 78.44 111 TYR A O 1
ATOM 902 N N . ASP A 1 112 ? -3.139 -14.187 -19.748 1.00 81.94 112 ASP A N 1
ATOM 903 C CA . ASP A 1 112 ? -3.194 -15.542 -20.302 1.00 81.94 112 ASP A CA 1
ATOM 904 C C . ASP A 1 112 ? -4.392 -16.361 -19.791 1.00 81.94 112 ASP A C 1
ATOM 906 O O . ASP A 1 112 ? -4.529 -17.538 -20.124 1.00 81.94 112 ASP A O 1
ATOM 910 N N . TYR A 1 113 ? -5.273 -15.767 -18.977 1.00 82.69 113 TYR A N 1
ATOM 911 C CA . TYR A 1 113 ? -6.394 -16.501 -18.396 1.00 82.69 113 TYR A CA 1
ATOM 912 C C . TYR A 1 113 ? -7.486 -16.739 -19.434 1.00 82.69 113 TYR A C 1
ATOM 914 O O . TYR A 1 113 ? -8.025 -15.822 -20.057 1.00 82.69 113 TYR A O 1
ATOM 922 N N . THR A 1 114 ? -7.912 -17.990 -19.543 1.00 87.62 114 THR A N 1
ATOM 923 C CA . THR A 1 114 ? -9.154 -18.334 -20.228 1.00 87.62 114 THR A CA 1
ATOM 924 C C . THR A 1 114 ? -10.370 -17.906 -19.398 1.00 87.62 114 THR A C 1
ATOM 926 O O . THR A 1 114 ? -10.325 -17.813 -18.170 1.00 87.62 114 THR A O 1
ATOM 929 N N . LEU A 1 115 ? -11.522 -17.704 -20.053 1.00 85.75 115 LEU A N 1
ATOM 930 C CA . LEU A 1 115 ? -12.771 -17.298 -19.383 1.00 85.75 115 LEU A CA 1
ATOM 931 C C . LEU A 1 115 ? -13.160 -18.234 -18.218 1.00 85.75 115 LEU A C 1
ATOM 933 O O . LEU A 1 115 ? -13.737 -17.790 -17.229 1.00 85.75 115 LEU A O 1
ATOM 937 N N . LYS A 1 116 ? -12.831 -19.530 -18.317 1.00 90.25 116 LYS A N 1
ATOM 938 C CA . LYS A 1 116 ? -13.085 -20.515 -17.254 1.00 90.25 116 LYS A CA 1
ATOM 939 C C . LYS A 1 116 ? -12.210 -20.276 -16.022 1.00 90.25 116 LYS A C 1
ATOM 941 O O . LYS A 1 116 ? -12.717 -20.355 -14.908 1.00 90.25 116 LYS A O 1
ATOM 946 N N . GLU A 1 117 ? -10.931 -19.970 -16.218 1.00 87.19 117 GLU A N 1
ATOM 947 C CA . GLU A 1 117 ? -9.985 -19.674 -15.134 1.00 87.19 117 GLU A CA 1
ATOM 948 C C . GLU A 1 117 ? -10.355 -18.365 -14.435 1.00 87.19 117 GLU A C 1
ATOM 950 O O . GLU A 1 117 ? -10.356 -18.306 -13.207 1.00 87.19 117 GLU A O 1
ATOM 955 N N . LEU A 1 118 ? -10.798 -17.356 -15.195 1.00 85.00 118 LEU A N 1
ATOM 956 C CA . LEU A 1 118 ? -11.306 -16.104 -14.634 1.00 85.00 118 LEU A CA 1
ATOM 957 C C . LEU A 1 118 ? -12.565 -16.321 -13.774 1.00 85.00 118 LEU A C 1
ATOM 959 O O . LEU A 1 118 ? -12.675 -15.765 -12.683 1.00 85.00 118 LEU A O 1
ATOM 963 N N . LEU A 1 119 ? -13.510 -17.153 -14.227 1.00 86.56 119 LEU A N 1
ATOM 964 C CA . LEU A 1 119 ? -14.718 -17.467 -13.454 1.00 86.56 119 LEU A CA 1
ATOM 965 C C . LEU A 1 119 ? -14.405 -18.255 -12.176 1.00 86.56 119 LEU A C 1
ATOM 967 O O . LEU A 1 119 ? -14.982 -17.961 -11.130 1.00 86.56 119 LEU A O 1
ATOM 971 N N . LEU A 1 120 ? -13.490 -19.227 -12.243 1.00 87.62 120 LEU A N 1
ATOM 972 C CA . LEU A 1 120 ? -13.027 -19.975 -11.069 1.00 87.62 120 LEU A CA 1
ATOM 973 C C . LEU A 1 120 ? -12.322 -19.064 -10.062 1.00 87.62 120 LEU A C 1
ATOM 975 O O . LEU A 1 120 ? -12.535 -19.204 -8.861 1.00 87.62 120 LEU A O 1
ATOM 979 N N . PHE A 1 121 ? -11.540 -18.103 -10.549 1.00 83.62 121 PHE A N 1
ATOM 980 C CA . PHE A 1 121 ? -10.896 -17.098 -9.718 1.00 83.62 121 PHE A CA 1
ATOM 981 C C . PHE A 1 121 ? -11.916 -16.221 -8.981 1.00 83.62 121 PHE A C 1
ATOM 983 O O . PHE A 1 121 ? -11.849 -16.108 -7.759 1.00 83.62 121 PHE A O 1
ATOM 990 N N . VAL A 1 122 ? -12.915 -15.673 -9.685 1.00 83.38 122 VAL A N 1
ATOM 991 C CA . VAL A 1 122 ? -13.992 -14.878 -9.062 1.00 83.38 122 VAL A CA 1
ATOM 992 C C . VAL A 1 122 ? -14.775 -15.704 -8.037 1.00 83.38 122 VAL A C 1
ATOM 994 O O . VAL A 1 122 ? -15.078 -15.208 -6.956 1.00 83.38 122 VAL A O 1
ATOM 997 N N . LEU A 1 123 ? -15.063 -16.975 -8.334 1.00 85.88 123 LEU A N 1
ATOM 998 C CA . LEU A 1 123 ? -15.690 -17.894 -7.379 1.00 85.88 123 LEU A CA 1
ATOM 999 C C . LEU A 1 123 ? -14.831 -18.099 -6.127 1.00 85.88 123 LEU A C 1
ATOM 1001 O O . LEU A 1 123 ? -15.360 -18.043 -5.022 1.00 85.88 123 LEU A O 1
ATOM 1005 N N . GLY A 1 124 ? -13.520 -18.291 -6.289 1.00 81.75 124 GLY A N 1
ATOM 1006 C CA . GLY A 1 124 ? -12.584 -18.396 -5.169 1.00 81.75 124 GLY A CA 1
ATOM 1007 C C . GLY A 1 124 ? -12.589 -17.146 -4.288 1.00 81.75 124 GLY A C 1
ATOM 1008 O O . GLY A 1 124 ? -12.668 -17.258 -3.071 1.00 81.75 124 GLY A O 1
ATOM 1009 N N . VAL A 1 125 ? -12.601 -15.960 -4.902 1.00 78.31 125 VAL A N 1
ATOM 1010 C CA . VAL A 1 125 ? -12.657 -14.669 -4.196 1.00 78.31 125 VAL A CA 1
ATOM 1011 C C . VAL A 1 125 ? -13.965 -14.483 -3.426 1.00 78.31 125 VAL A C 1
ATOM 1013 O O . VAL A 1 125 ? -13.941 -13.912 -2.346 1.00 78.31 125 VAL A O 1
ATOM 1016 N N . LEU A 1 126 ? -15.099 -14.951 -3.957 1.00 75.38 126 LEU A N 1
ATOM 1017 C CA . LEU A 1 126 ? -16.408 -14.830 -3.298 1.00 75.38 126 LEU A CA 1
ATOM 1018 C C . LEU A 1 126 ? -16.609 -15.814 -2.134 1.00 75.38 126 LEU A C 1
ATOM 1020 O O . LEU A 1 126 ? -17.497 -15.600 -1.311 1.00 75.38 126 LEU A O 1
ATOM 1024 N N . ILE A 1 127 ? -15.843 -16.908 -2.096 1.00 80.12 127 ILE A N 1
ATOM 1025 C CA . ILE A 1 127 ? -15.895 -17.915 -1.025 1.00 80.12 127 ILE A CA 1
ATOM 1026 C C . ILE A 1 127 ? -14.988 -17.527 0.157 1.00 80.12 127 ILE A C 1
ATOM 1028 O O . ILE A 1 127 ? -15.268 -17.937 1.286 1.00 80.12 127 ILE A O 1
ATOM 1032 N N . CYS A 1 128 ? -13.912 -16.776 -0.099 1.00 59.59 128 CYS A N 1
ATOM 1033 C CA . CYS A 1 128 ? -12.975 -16.271 0.910 1.00 59.59 128 CYS A CA 1
ATOM 1034 C C . CYS A 1 128 ? -13.533 -15.090 1.714 1.00 59.59 128 CYS A C 1
ATOM 1036 O O . CYS A 1 128 ? -13.217 -15.043 2.925 1.00 59.59 128 CYS A O 1
#

Foldseek 3Di:
DVVQCVDPVSVCVCVQVLLLVLLLLLLVLVLLVVVLVCQVVDDDDPPDPGSVVDCSSVVSVVSNVVSNVVSVVSLVVSVVSDPPVSSVVSNVLSNVVSNVVSCVPVVVVCVPPDPVNVVVVVVVNVVD

Secondary structure (DSSP, 8-state):
-TTTTSSTTTSSHHHHHHHHHHHHHHHHHHHHHHHHHHHHHSPPPTT-S-GGGSHHHHHHHHHHHHHHHHHHHHHHHHHHHS-HHHHHHHHHHHHHHHHHHHHHHHS-TTTT--HHHHHHHHHHHHH-

pLDDT: mean 79.33, std 10.94, range [46.31, 92.19]